Protein AF-A0A556C499-F1 (afdb_monomer)

Secondary structure (DSSP, 8-state):
-HHHHHHHHS-TTSS-BPPTTSSSEEEE--STT-EE-SSEEEETTTEEEE-SSPPPSSS-EEEEEEEE-SS-EEEEEEE--PPP-----------

Solvent-accessible surface area (backbone atoms only — not comparable to full-atom values): 6058 Å² total; per-residue (Å²): 106,68,67,55,8,39,70,76,61,72,38,45,84,78,49,59,58,52,57,90,86,44,91,63,36,35,38,70,50,59,47,91,64,47,45,60,50,86,42,28,36,36,37,77,64,63,43,80,41,79,43,96,62,74,64,78,65,93,51,70,57,36,78,43,43,38,41,36,83,87,86,54,80,46,77,48,65,41,69,82,73,86,79,76,88,74,82,83,69,95,66,88,77,85,132

Structure (mmCIF, N/CA/C/O backbone):
data_AF-A0A556C499-F1
#
_entry.id   AF-A0A556C499-F1
#
loop_
_atom_site.group_PDB
_atom_site.id
_atom_site.type_symbol
_atom_site.label_atom_id
_atom_site.label_alt_id
_atom_site.label_comp_id
_atom_site.label_asym_id
_atom_sit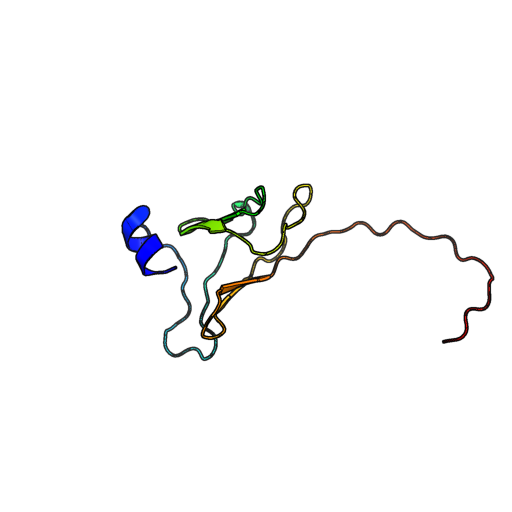e.label_entity_id
_atom_site.label_seq_id
_atom_site.pdbx_PDB_ins_code
_atom_site.Cartn_x
_atom_site.Cartn_y
_atom_site.Cartn_z
_atom_site.occupancy
_atom_site.B_iso_or_equiv
_atom_site.auth_seq_id
_atom_site.auth_comp_id
_atom_site.auth_asym_id
_atom_site.auth_atom_id
_atom_site.pdbx_PDB_model_num
ATOM 1 N N . ALA A 1 1 ? 6.094 2.594 -11.006 1.00 58.28 1 ALA A N 1
ATOM 2 C CA . ALA A 1 1 ? 6.611 1.744 -9.910 1.00 58.28 1 ALA A CA 1
ATOM 3 C C . ALA A 1 1 ? 8.042 1.268 -10.173 1.00 58.28 1 ALA A C 1
ATOM 5 O O . ALA A 1 1 ? 8.940 1.771 -9.515 1.00 58.28 1 ALA A O 1
ATOM 6 N N . ARG A 1 2 ? 8.282 0.393 -11.166 1.00 63.84 2 ARG A N 1
ATOM 7 C CA . ARG A 1 2 ? 9.613 -0.198 -11.427 1.00 63.84 2 ARG A CA 1
ATOM 8 C C . ARG A 1 2 ? 10.718 0.832 -11.692 1.00 63.84 2 ARG A C 1
ATOM 10 O O . ARG A 1 2 ? 11.704 0.829 -10.973 1.00 63.84 2 ARG A O 1
ATOM 17 N N . LYS A 1 3 ? 10.525 1.764 -12.636 1.00 66.12 3 LYS A N 1
ATOM 18 C CA . LYS A 1 3 ? 11.503 2.841 -12.911 1.00 66.12 3 LYS A CA 1
ATOM 19 C C . LYS A 1 3 ? 11.827 3.679 -11.663 1.00 66.12 3 LYS A C 1
ATOM 21 O O . LYS A 1 3 ? 12.987 3.780 -11.303 1.00 66.12 3 LYS A O 1
ATOM 26 N N . ASN A 1 4 ? 10.802 4.140 -10.936 1.00 63.91 4 ASN A N 1
ATOM 27 C CA . ASN A 1 4 ? 10.982 4.884 -9.679 1.00 63.91 4 ASN A CA 1
ATOM 28 C C . ASN A 1 4 ? 11.784 4.115 -8.617 1.00 63.91 4 ASN A C 1
ATOM 30 O O . ASN A 1 4 ? 12.610 4.720 -7.944 1.00 63.91 4 ASN A O 1
ATOM 34 N N . SER A 1 5 ? 11.544 2.809 -8.448 1.00 60.50 5 SER A N 1
ATOM 35 C CA . SER A 1 5 ? 12.306 1.988 -7.496 1.00 60.50 5 SER A CA 1
ATOM 36 C C . SER A 1 5 ? 13.786 1.901 -7.889 1.00 60.50 5 SER A C 1
ATOM 38 O O . SER A 1 5 ? 14.668 2.100 -7.053 1.00 60.50 5 SER A O 1
ATOM 40 N N . PHE A 1 6 ? 14.062 1.690 -9.181 1.00 64.81 6 PHE A N 1
ATOM 41 C CA . PHE A 1 6 ? 15.425 1.676 -9.713 1.00 64.81 6 PHE A CA 1
ATOM 42 C C . PHE A 1 6 ? 16.130 3.032 -9.571 1.00 64.81 6 PHE A C 1
ATOM 44 O O . PHE A 1 6 ? 17.271 3.070 -9.121 1.00 64.81 6 PHE A O 1
ATOM 51 N N . GLU A 1 7 ? 15.459 4.132 -9.908 1.00 68.50 7 GLU A N 1
ATOM 52 C CA . GLU A 1 7 ? 16.055 5.473 -9.921 1.00 68.50 7 GLU A CA 1
ATOM 53 C C . GLU A 1 7 ? 16.261 6.050 -8.516 1.00 68.50 7 GLU A C 1
ATOM 55 O O . GLU A 1 7 ? 17.346 6.54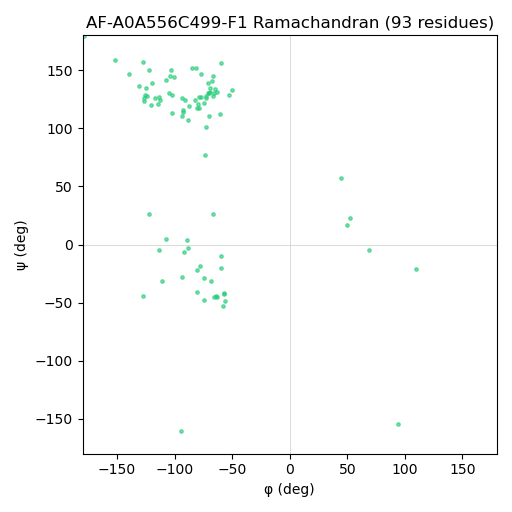0 -8.210 1.00 68.50 7 GLU A O 1
ATOM 60 N N . LYS A 1 8 ? 15.247 5.988 -7.642 1.00 66.44 8 LYS A N 1
ATOM 61 C CA . LYS A 1 8 ? 15.312 6.646 -6.325 1.00 66.44 8 LYS A CA 1
ATOM 62 C C . LYS A 1 8 ? 16.083 5.854 -5.284 1.00 66.44 8 LYS A C 1
ATOM 64 O O . LYS A 1 8 ? 16.799 6.436 -4.479 1.00 66.44 8 LYS A O 1
ATOM 69 N N . TYR A 1 9 ? 15.895 4.542 -5.263 1.00 66.56 9 TYR A N 1
ATOM 70 C CA . TYR A 1 9 ? 16.354 3.719 -4.149 1.00 66.56 9 TYR A CA 1
ATOM 71 C C . TYR A 1 9 ? 17.471 2.750 -4.549 1.00 66.56 9 TYR A C 1
ATOM 73 O O . TYR A 1 9 ? 17.997 2.054 -3.682 1.00 66.56 9 TYR A O 1
ATOM 81 N N . LYS A 1 10 ? 17.835 2.689 -5.845 1.00 62.81 10 LYS A N 1
ATOM 82 C CA . LYS A 1 10 ? 18.853 1.782 -6.422 1.00 62.81 10 LYS A CA 1
ATOM 83 C C . LYS A 1 10 ? 18.672 0.306 -6.027 1.00 62.81 10 LYS A C 1
ATOM 85 O O . LYS A 1 10 ? 19.574 -0.507 -6.187 1.00 62.81 10 LYS A O 1
ATOM 90 N N . ASN A 1 11 ? 17.489 -0.053 -5.536 1.00 61.66 11 ASN A N 1
ATOM 91 C CA . ASN A 1 11 ? 17.150 -1.354 -4.968 1.00 61.66 11 ASN A CA 1
ATOM 92 C C . ASN A 1 11 ? 15.978 -1.998 -5.725 1.00 61.66 11 ASN A C 1
ATOM 94 O O . ASN A 1 11 ? 15.278 -2.850 -5.183 1.00 61.66 11 ASN A O 1
ATOM 98 N N . GLY A 1 12 ? 15.801 -1.638 -7.001 1.00 53.94 12 GLY A N 1
ATOM 99 C CA . GLY A 1 12 ? 14.799 -2.223 -7.897 1.00 53.94 12 GLY A CA 1
ATOM 100 C C . GLY A 1 12 ? 14.937 -3.738 -8.117 1.00 53.94 12 GLY A C 1
ATOM 101 O O . GLY A 1 12 ? 14.030 -4.348 -8.675 1.00 53.94 12 GLY A O 1
ATOM 102 N N . SER A 1 13 ? 16.035 -4.353 -7.662 1.00 57.25 13 SER A N 1
ATOM 103 C CA . SER A 1 13 ? 16.223 -5.809 -7.564 1.00 57.25 13 SER A CA 1
ATOM 104 C C . SER A 1 13 ? 15.567 -6.446 -6.331 1.00 57.25 13 SER A C 1
ATOM 106 O O . SER A 1 13 ? 15.295 -7.640 -6.345 1.00 57.25 13 SER A O 1
ATOM 108 N N . HIS A 1 14 ? 15.298 -5.672 -5.275 1.00 63.88 14 HIS A N 1
ATOM 109 C CA . HIS A 1 14 ? 14.735 -6.159 -4.009 1.00 63.88 14 HIS A CA 1
ATOM 110 C C . HIS A 1 14 ? 13.202 -6.104 -3.969 1.00 63.88 14 HIS A C 1
ATOM 112 O O . HIS A 1 14 ? 12.587 -6.581 -3.018 1.00 63.88 14 HIS A O 1
ATOM 118 N N . THR A 1 15 ? 12.567 -5.513 -4.984 1.00 69.62 15 THR A N 1
ATOM 119 C CA . THR A 1 15 ? 11.112 -5.549 -5.156 1.00 69.62 15 THR A CA 1
ATOM 120 C C . THR A 1 15 ? 10.732 -6.725 -6.036 1.00 69.62 15 THR A C 1
ATOM 122 O O . THR A 1 15 ? 11.062 -6.767 -7.221 1.00 69.62 15 THR A O 1
ATOM 125 N N . SER A 1 16 ? 10.001 -7.680 -5.463 1.00 73.12 16 SER A N 1
ATOM 126 C CA . SER A 1 16 ? 9.503 -8.853 -6.184 1.00 73.12 16 SER A CA 1
ATOM 127 C C . SER A 1 16 ? 8.353 -8.462 -7.112 1.00 73.12 16 SER A C 1
ATOM 129 O O . SER A 1 16 ? 7.177 -8.652 -6.789 1.00 73.12 16 SER A O 1
ATOM 131 N N . TYR A 1 17 ? 8.694 -7.859 -8.253 1.00 79.12 17 TYR A N 1
ATOM 132 C CA . TYR A 1 17 ? 7.765 -7.613 -9.351 1.00 79.12 17 TYR A CA 1
ATOM 133 C C . TYR A 1 17 ? 7.337 -8.933 -9.986 1.00 79.12 17 TYR A C 1
ATOM 135 O O . TYR A 1 17 ? 8.151 -9.833 -10.193 1.00 79.12 17 TYR A O 1
ATOM 143 N N . LYS A 1 18 ? 6.055 -9.016 -10.339 1.00 81.88 18 LYS A N 1
ATOM 144 C CA . LYS A 1 18 ? 5.519 -10.092 -11.170 1.00 81.88 18 LYS A CA 1
ATOM 145 C C . LYS A 1 18 ? 6.207 -10.126 -12.537 1.00 81.88 18 LYS A C 1
ATOM 147 O O . LYS A 1 18 ? 6.792 -9.135 -12.994 1.00 81.88 18 LYS A O 1
ATOM 152 N N . SER A 1 19 ? 6.174 -11.295 -13.170 1.00 82.00 19 SER A N 1
ATOM 1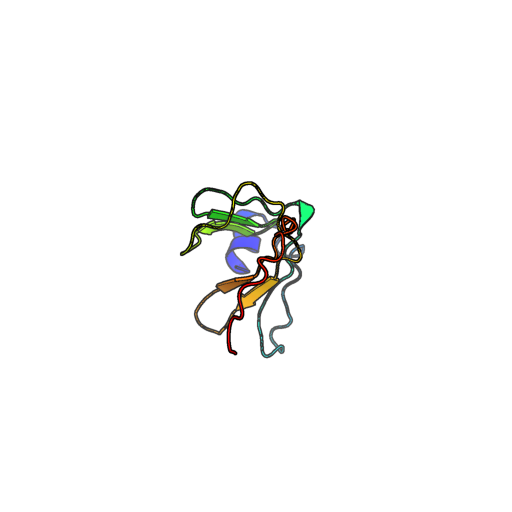53 C CA . SER A 1 19 ? 6.756 -11.476 -14.496 1.00 82.00 19 SER A CA 1
ATOM 154 C C . SER A 1 19 ? 5.966 -10.654 -15.498 1.00 82.00 19 SER A C 1
ATOM 156 O O . SER A 1 19 ? 4.747 -10.596 -15.413 1.00 82.00 19 SER A O 1
ATOM 158 N N . LYS A 1 20 ? 6.622 -10.090 -16.517 1.00 81.50 20 LYS A N 1
ATOM 159 C CA . LYS A 1 20 ? 5.919 -9.384 -17.605 1.00 81.50 20 LYS A CA 1
ATOM 160 C C . LYS A 1 20 ? 4.923 -10.276 -18.361 1.00 81.50 20 LYS A C 1
ATOM 162 O O . LYS A 1 20 ? 4.060 -9.751 -19.048 1.00 81.50 20 LYS A O 1
ATOM 167 N N . LYS A 1 21 ? 5.083 -11.602 -18.269 1.00 86.12 21 LYS A N 1
ATOM 168 C CA . LYS A 1 21 ? 4.190 -12.596 -18.881 1.00 86.12 21 LYS A CA 1
ATOM 169 C C . LYS A 1 21 ? 2.889 -12.789 -18.093 1.00 86.12 21 LYS A C 1
ATOM 171 O O . LYS A 1 21 ? 1.938 -13.328 -18.644 1.00 86.12 21 LYS A O 1
ATOM 176 N N . ASP A 1 22 ? 2.859 -12.385 -16.822 1.00 84.12 22 ASP A N 1
ATOM 177 C CA . ASP A 1 22 ? 1.675 -12.531 -15.981 1.00 84.12 22 ASP A CA 1
ATOM 178 C C . ASP A 1 22 ? 0.577 -11.576 -16.462 1.00 84.12 22 ASP A C 1
ATOM 180 O O . ASP A 1 22 ? 0.832 -10.394 -16.704 1.00 84.12 22 ASP A O 1
ATOM 184 N N . VAL A 1 23 ? -0.654 -12.085 -16.554 1.00 84.94 23 VAL A N 1
ATOM 185 C CA . VAL A 1 23 ? -1.830 -11.298 -16.966 1.00 84.94 23 VAL A CA 1
ATOM 186 C C . VAL A 1 23 ? -2.024 -10.092 -16.046 1.00 84.94 23 VAL A C 1
ATOM 188 O O . VAL A 1 23 ? -2.264 -8.981 -16.509 1.00 84.94 23 VAL A O 1
ATOM 191 N N . ILE A 1 24 ? -1.863 -10.301 -14.736 1.00 84.81 24 ILE A N 1
ATOM 192 C CA . ILE A 1 24 ? -1.960 -9.249 -13.726 1.00 84.81 24 ILE A CA 1
ATOM 193 C C . ILE A 1 24 ? -0.551 -8.866 -13.297 1.00 84.81 24 ILE A C 1
ATOM 195 O O . ILE A 1 24 ? 0.162 -9.637 -12.647 1.00 84.81 24 ILE A O 1
ATOM 199 N N . GLN A 1 25 ? -0.162 -7.642 -13.634 1.00 89.19 25 GLN A N 1
ATOM 200 C CA . GLN A 1 25 ? 1.083 -7.068 -13.148 1.00 89.19 25 GLN A CA 1
ATOM 201 C C . GLN A 1 25 ? 0.917 -6.619 -11.696 1.00 89.19 25 GLN A C 1
ATOM 203 O O . GLN A 1 25 ? -0.148 -6.189 -11.263 1.00 89.19 25 GLN A O 1
ATOM 208 N N . GLY A 1 26 ? 1.982 -6.717 -10.915 1.00 86.69 26 GLY A N 1
ATOM 209 C CA . GLY A 1 26 ? 1.944 -6.403 -9.495 1.00 86.69 26 GLY A CA 1
ATOM 210 C C . GLY A 1 26 ? 3.308 -6.576 -8.859 1.00 86.69 26 GLY A C 1
ATOM 211 O O . GLY A 1 26 ? 4.278 -6.944 -9.527 1.00 86.69 26 GLY A O 1
ATOM 212 N N . PHE A 1 27 ? 3.395 -6.310 -7.565 1.00 85.12 27 PHE A N 1
ATOM 213 C CA . PHE A 1 27 ? 4.589 -6.627 -6.791 1.00 85.12 27 PHE A CA 1
ATOM 214 C C . PHE A 1 27 ? 4.231 -6.891 -5.334 1.00 85.12 27 PHE A C 1
ATOM 216 O O . PHE A 1 27 ? 3.182 -6.475 -4.838 1.00 85.12 27 PHE A O 1
ATOM 223 N N . TYR A 1 28 ? 5.120 -7.604 -4.653 1.00 83.12 28 TYR A N 1
ATOM 224 C CA . TYR A 1 28 ? 4.976 -7.862 -3.228 1.00 83.12 28 TYR A CA 1
ATOM 225 C C . TYR A 1 28 ? 5.261 -6.602 -2.403 1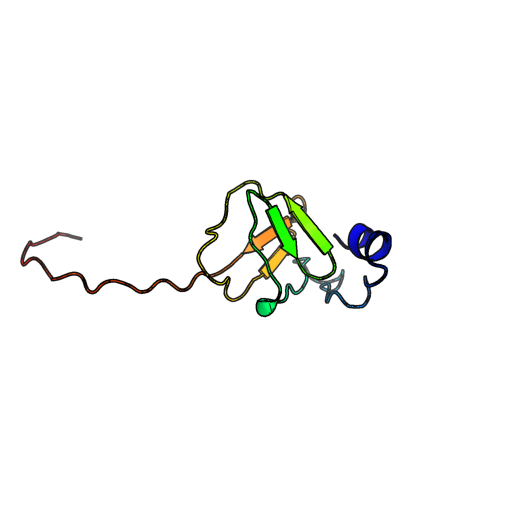.00 83.12 28 TYR A C 1
ATOM 227 O O . TYR A 1 28 ? 6.324 -5.995 -2.538 1.00 83.12 28 TYR A O 1
ATOM 235 N N . ALA A 1 29 ? 4.331 -6.242 -1.520 1.00 83.88 29 ALA A N 1
ATOM 236 C CA . ALA A 1 29 ? 4.539 -5.236 -0.488 1.00 83.88 29 ALA A CA 1
ATOM 237 C C . ALA A 1 29 ? 4.721 -5.943 0.861 1.00 83.88 29 ALA A C 1
ATOM 239 O O . ALA A 1 29 ? 3.928 -6.809 1.221 1.00 83.88 29 ALA A O 1
ATOM 240 N N . ASN A 1 30 ? 5.763 -5.581 1.608 1.00 83.94 30 ASN A N 1
ATOM 241 C CA . ASN A 1 30 ? 5.991 -6.144 2.935 1.00 83.94 30 ASN A CA 1
ATOM 242 C C . ASN A 1 30 ? 4.975 -5.568 3.937 1.00 83.94 30 ASN A C 1
ATOM 244 O O . ASN A 1 30 ? 4.889 -4.349 4.074 1.00 83.94 30 ASN A O 1
ATOM 248 N N . TYR A 1 31 ? 4.243 -6.434 4.642 1.00 82.25 31 TYR A N 1
ATOM 249 C CA . TYR A 1 31 ? 3.229 -6.038 5.624 1.00 82.25 31 TYR A CA 1
ATOM 250 C C . TYR A 1 31 ? 3.811 -5.377 6.879 1.00 82.25 31 TYR A C 1
ATOM 252 O O . TYR A 1 31 ? 3.184 -4.476 7.423 1.00 82.25 31 TYR A O 1
ATOM 260 N N . GLU A 1 32 ? 5.019 -5.748 7.309 1.00 82.00 32 GLU A N 1
ATOM 261 C CA . GLU A 1 32 ? 5.626 -5.226 8.547 1.00 82.00 32 GLU A CA 1
ATOM 262 C C . GLU A 1 32 ? 6.129 -3.790 8.404 1.00 82.00 32 GLU A C 1
ATOM 264 O O . GLU A 1 32 ? 6.188 -3.033 9.368 1.00 82.00 32 GLU A O 1
ATOM 269 N N . ARG A 1 33 ? 6.518 -3.420 7.182 1.00 83.38 33 ARG A N 1
ATOM 270 C CA . ARG A 1 33 ? 7.154 -2.134 6.866 1.00 83.38 33 ARG A CA 1
ATOM 271 C C . ARG A 1 33 ? 6.231 -1.183 6.111 1.00 83.38 33 ARG A C 1
ATOM 273 O O . ARG A 1 33 ? 6.674 -0.119 5.682 1.00 83.38 33 ARG A O 1
ATOM 280 N N . LEU A 1 34 ? 4.971 -1.566 5.913 1.00 87.00 34 LEU A N 1
ATOM 281 C CA . LEU A 1 34 ? 3.982 -0.718 5.265 1.00 87.00 34 LEU A CA 1
ATOM 282 C C . LEU A 1 34 ? 3.431 0.292 6.271 1.00 87.00 34 LEU A C 1
ATOM 284 O O . LEU A 1 34 ? 2.808 -0.084 7.261 1.00 87.00 34 LEU A O 1
ATOM 288 N N . ILE A 1 35 ? 3.646 1.579 6.002 1.00 86.50 35 ILE A N 1
ATOM 289 C CA . ILE A 1 35 ? 3.205 2.664 6.888 1.00 86.50 35 ILE A CA 1
ATOM 290 C C . ILE A 1 35 ? 2.112 3.460 6.182 1.00 86.50 35 ILE A C 1
ATOM 292 O O . ILE A 1 35 ? 2.305 3.963 5.073 1.00 86.50 35 ILE A O 1
ATOM 296 N N . ILE A 1 36 ? 0.955 3.591 6.830 1.00 87.75 36 ILE A N 1
ATOM 297 C CA . ILE A 1 36 ? -0.184 4.352 6.311 1.00 87.75 36 ILE A CA 1
ATOM 298 C C . ILE A 1 36 ? -0.123 5.785 6.854 1.00 87.75 36 ILE A C 1
ATOM 300 O O . ILE A 1 36 ? -0.3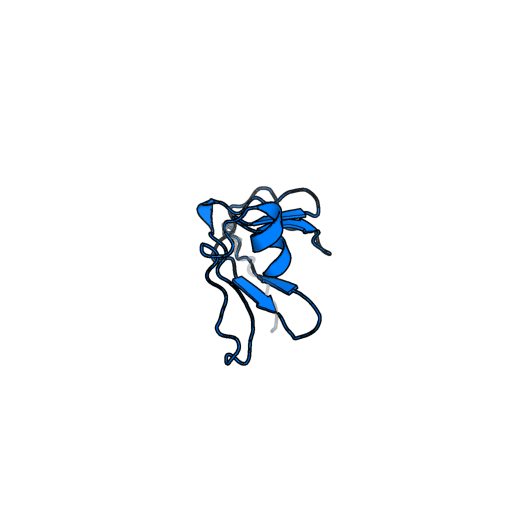28 6.047 8.038 1.00 87.75 36 ILE A O 1
ATOM 304 N N . GLY A 1 37 ? 0.153 6.738 5.967 1.00 85.69 37 GLY A N 1
ATOM 305 C CA . GLY A 1 37 ? 0.172 8.171 6.249 1.00 85.69 37 GLY A CA 1
A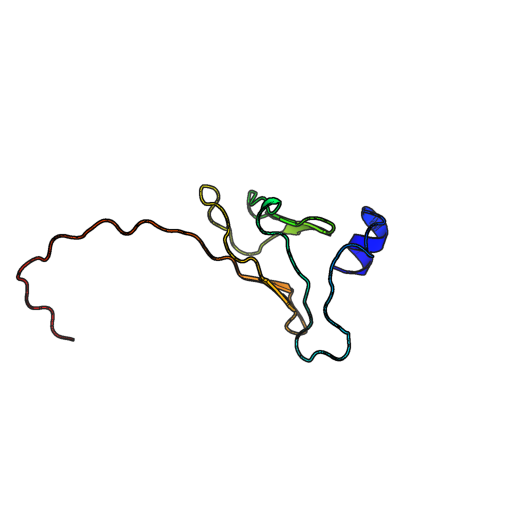TOM 306 C C . GLY A 1 37 ? -1.156 8.873 5.932 1.00 85.69 37 GLY A C 1
ATOM 307 O O . GLY A 1 37 ? -2.224 8.263 5.870 1.00 85.69 37 GLY A O 1
ATOM 308 N N . LYS A 1 38 ? -1.114 10.203 5.779 1.00 86.69 38 LYS A N 1
ATOM 309 C CA . LYS A 1 38 ? -2.288 11.020 5.418 1.00 86.69 38 LYS A CA 1
ATOM 310 C C . LYS A 1 38 ? -2.394 11.084 3.896 1.00 86.69 38 LYS A C 1
ATOM 312 O O . LYS A 1 38 ? -1.582 11.752 3.268 1.00 86.69 38 LYS A O 1
ATOM 317 N N . LYS A 1 39 ? -3.369 10.384 3.311 1.00 86.31 39 LYS A N 1
ATOM 318 C CA . LYS A 1 39 ? -3.547 10.195 1.856 1.00 86.31 39 LYS A CA 1
ATOM 319 C C . LYS A 1 39 ? -2.287 9.684 1.144 1.00 86.31 39 LYS A C 1
ATOM 321 O O . LYS A 1 39 ? -2.104 9.896 -0.054 1.00 86.31 39 LYS A O 1
ATOM 326 N N . VAL A 1 40 ? -1.394 9.046 1.894 1.00 88.88 40 VAL A N 1
ATOM 327 C CA . VAL A 1 40 ? -0.147 8.481 1.392 1.00 88.88 40 VAL A CA 1
ATOM 328 C C . VAL A 1 40 ? 0.100 7.143 2.063 1.00 88.88 40 VAL A C 1
ATOM 330 O O . VAL A 1 40 ? -0.244 6.956 3.229 1.00 88.88 40 VAL A O 1
ATOM 333 N N . VAL A 1 41 ? 0.711 6.225 1.332 1.00 88.50 41 VAL A N 1
ATOM 334 C CA . VAL A 1 41 ? 1.185 4.942 1.843 1.00 88.50 41 VAL A CA 1
ATOM 335 C C . VAL A 1 41 ? 2.663 4.841 1.532 1.00 88.50 41 VAL A C 1
ATOM 337 O O . VAL A 1 41 ? 3.078 5.027 0.389 1.00 88.50 41 VAL A O 1
ATOM 340 N N . HIS A 1 42 ? 3.457 4.550 2.551 1.00 87.88 42 HIS A N 1
ATOM 341 C CA . HIS A 1 42 ? 4.862 4.245 2.383 1.00 87.88 42 HIS A CA 1
ATOM 342 C C . HIS A 1 42 ? 5.022 2.750 2.120 1.00 87.88 42 HIS A C 1
ATOM 344 O O . HIS A 1 42 ? 4.659 1.917 2.954 1.00 87.88 42 HIS A O 1
ATOM 350 N N . ILE A 1 43 ? 5.572 2.417 0.955 1.00 87.19 43 ILE A N 1
ATOM 351 C CA . ILE A 1 43 ? 5.848 1.044 0.544 1.00 87.19 43 ILE A CA 1
ATOM 352 C C . ILE A 1 43 ? 7.359 0.871 0.460 1.00 87.19 43 ILE A C 1
ATOM 354 O O . ILE A 1 43 ? 8.044 1.618 -0.246 1.00 87.19 43 ILE A O 1
ATOM 358 N N . GLN A 1 44 ? 7.874 -0.152 1.143 1.00 79.62 44 GLN A N 1
ATOM 359 C CA . GLN A 1 44 ? 9.292 -0.492 1.099 1.00 79.62 44 GLN A CA 1
ATOM 360 C C . GLN A 1 44 ? 9.777 -0.591 -0.361 1.00 79.62 44 GLN A C 1
ATOM 362 O O . GLN A 1 44 ? 9.121 -1.206 -1.201 1.00 79.62 44 GLN A O 1
ATOM 367 N N . SER A 1 45 ? 10.920 0.041 -0.651 1.00 74.25 45 SER A N 1
ATOM 368 C CA . SER A 1 45 ? 11.603 0.049 -1.959 1.00 74.25 45 SER A CA 1
ATOM 369 C C . SER A 1 45 ? 10.913 0.811 -3.104 1.00 74.25 45 SER A C 1
ATOM 371 O O . SER A 1 45 ? 11.507 0.957 -4.173 1.00 74.25 45 SER A O 1
ATOM 373 N N . ILE A 1 46 ? 9.704 1.344 -2.904 1.00 80.12 46 ILE A N 1
ATOM 374 C CA . ILE A 1 46 ? 9.033 2.261 -3.851 1.00 80.12 46 ILE A CA 1
ATOM 375 C C . ILE A 1 46 ? 8.934 3.676 -3.293 1.00 80.12 46 ILE A C 1
ATOM 377 O O . ILE A 1 46 ? 8.975 4.633 -4.069 1.00 80.12 46 ILE A O 1
ATOM 381 N N . GLY A 1 47 ? 8.820 3.801 -1.971 1.00 81.50 47 GLY A N 1
ATOM 382 C CA . GLY A 1 47 ? 8.663 5.068 -1.277 1.00 81.50 47 GLY A CA 1
ATOM 383 C C . GLY A 1 47 ? 7.209 5.429 -1.011 1.00 81.50 47 GLY A C 1
ATOM 384 O O . GLY A 1 47 ? 6.338 4.566 -0.899 1.00 81.50 47 GLY A O 1
ATOM 385 N N . GLU A 1 48 ? 6.959 6.728 -0.892 1.00 86.06 48 GLU A N 1
ATOM 386 C CA . GLU A 1 48 ? 5.628 7.271 -0.640 1.00 86.06 48 GLU A CA 1
ATOM 387 C C . GLU A 1 48 ? 4.778 7.299 -1.912 1.00 86.06 48 GLU A C 1
ATOM 389 O O . GLU A 1 48 ? 5.162 7.859 -2.943 1.00 86.06 48 GLU A O 1
ATOM 394 N N . VAL A 1 49 ? 3.589 6.713 -1.818 1.00 85.81 49 VAL A N 1
ATOM 395 C CA . VAL A 1 49 ? 2.591 6.659 -2.883 1.00 85.81 49 VAL A CA 1
ATOM 396 C C . VAL A 1 49 ? 1.351 7.403 -2.416 1.00 85.81 49 VAL A C 1
ATOM 398 O O . VAL A 1 49 ? 0.804 7.095 -1.361 1.00 85.81 49 VAL A O 1
ATOM 401 N N . LYS A 1 50 ? 0.889 8.378 -3.202 1.00 86.75 50 LYS A N 1
ATOM 402 C CA . LYS A 1 50 ? -0.369 9.081 -2.931 1.00 86.75 50 LYS A CA 1
ATOM 403 C C . LYS A 1 50 ? -1.543 8.145 -3.196 1.00 86.75 50 LYS A C 1
ATOM 405 O O . LYS A 1 50 ? -1.616 7.538 -4.263 1.00 86.75 50 LYS A O 1
ATOM 410 N N . THR A 1 51 ? -2.461 8.056 -2.247 1.00 86.56 51 THR A N 1
ATOM 411 C CA . THR A 1 51 ? -3.702 7.296 -2.395 1.00 86.56 51 THR A CA 1
ATOM 412 C C . THR A 1 51 ? -4.857 8.236 -2.709 1.00 86.56 51 THR A C 1
ATOM 414 O O . THR A 1 51 ? -4.917 9.363 -2.218 1.00 86.56 51 THR A O 1
ATOM 417 N N . SER A 1 52 ? -5.790 7.768 -3.541 1.00 84.62 52 SER A N 1
ATOM 418 C CA . SER A 1 52 ? -7.033 8.498 -3.814 1.00 84.62 52 SER A CA 1
ATOM 419 C C . SER A 1 52 ? -7.906 8.575 -2.554 1.00 84.62 52 SER A C 1
ATOM 421 O O . SER A 1 52 ? -8.380 9.649 -2.185 1.00 84.62 52 SER A O 1
ATOM 423 N N . GLN A 1 53 ? -8.039 7.449 -1.846 1.00 84.88 53 GLN A N 1
ATOM 424 C CA . GLN A 1 53 ? -8.781 7.341 -0.591 1.00 84.88 53 GLN A CA 1
ATOM 425 C C . GLN A 1 53 ? -7.849 7.282 0.625 1.00 84.88 53 GLN A C 1
ATOM 427 O O . GLN A 1 53 ? -6.714 6.802 0.552 1.00 84.88 53 GLN A O 1
ATOM 432 N N . GLN A 1 54 ? -8.336 7.786 1.761 1.00 83.69 54 GLN A N 1
ATOM 433 C CA . GLN A 1 54 ? -7.636 7.693 3.039 1.00 83.69 54 GLN A CA 1
ATOM 434 C C . GLN A 1 54 ? -7.855 6.303 3.638 1.00 83.69 54 GLN A C 1
ATOM 436 O O . GLN A 1 54 ? -8.985 5.925 3.923 1.00 83.69 54 GLN A O 1
ATOM 441 N N . LEU A 1 55 ? -6.765 5.575 3.877 1.00 84.38 55 LEU A N 1
ATOM 442 C CA . LEU A 1 55 ? -6.807 4.307 4.602 1.00 84.38 55 LEU A CA 1
ATOM 443 C C . LEU A 1 55 ? -6.840 4.538 6.130 1.00 84.38 55 LEU A C 1
ATOM 445 O O . LEU A 1 55 ? -6.288 5.545 6.600 1.00 84.38 55 LEU A O 1
ATOM 449 N N . PRO A 1 56 ? -7.440 3.616 6.908 1.00 83.25 56 PRO A N 1
ATOM 450 C CA . PRO A 1 56 ? -7.374 3.608 8.369 1.00 83.25 56 PRO A CA 1
ATOM 451 C C . PRO A 1 56 ? -5.930 3.676 8.886 1.00 83.25 56 PRO A C 1
ATOM 453 O O . PRO A 1 56 ? -5.079 2.897 8.467 1.00 83.25 56 PRO A O 1
ATOM 456 N N . ARG A 1 57 ? -5.647 4.611 9.804 1.00 79.44 57 ARG A N 1
ATOM 457 C CA . ARG A 1 57 ? -4.285 4.869 10.324 1.00 79.44 57 ARG A CA 1
ATOM 458 C C . ARG A 1 57 ? -3.951 4.112 11.609 1.00 79.44 57 ARG A C 1
ATOM 460 O O . ARG A 1 57 ? -2.791 3.809 11.843 1.00 79.44 57 ARG A O 1
ATOM 467 N N . ASN A 1 58 ? -4.957 3.800 12.424 1.00 78.25 58 ASN A N 1
ATOM 468 C CA . ASN A 1 58 ? -4.760 3.209 13.754 1.00 78.25 58 ASN A CA 1
ATOM 469 C C . ASN A 1 58 ? -4.707 1.677 13.751 1.00 78.25 58 ASN A C 1
ATOM 471 O O . ASN A 1 58 ? -4.635 1.068 14.813 1.00 78.25 58 ASN A O 1
ATOM 475 N N . LYS A 1 59 ? -4.764 1.044 12.577 1.00 77.56 59 LYS A N 1
ATOM 476 C CA . LYS A 1 59 ? -4.799 -0.412 12.454 1.00 77.56 59 LYS A CA 1
ATOM 477 C C . LYS A 1 59 ? -3.595 -0.892 11.660 1.00 77.56 59 LYS A C 1
ATOM 479 O O . LYS A 1 59 ? -3.224 -0.285 10.654 1.00 77.56 59 LYS A O 1
ATOM 484 N N . LYS A 1 60 ? -2.997 -1.996 12.110 1.00 81.81 60 LYS A N 1
ATOM 485 C CA . LYS A 1 60 ? -1.932 -2.656 11.356 1.00 81.81 60 LYS A CA 1
ATOM 486 C C . LYS A 1 60 ? -2.525 -3.224 10.060 1.00 81.81 60 LYS A C 1
ATOM 488 O O . LYS A 1 60 ? -3.524 -3.941 10.132 1.00 81.81 60 LYS A O 1
ATOM 493 N N . PRO A 1 61 ? -1.939 -2.915 8.894 1.00 84.94 61 PRO A N 1
ATOM 494 C CA . PRO A 1 61 ? -2.367 -3.514 7.643 1.00 84.94 61 PRO A CA 1
ATOM 495 C C . PRO A 1 61 ? -1.996 -4.999 7.636 1.00 84.94 61 PRO A C 1
ATOM 497 O O . PRO A 1 61 ? -0.855 -5.370 7.909 1.00 84.94 61 PRO A O 1
ATOM 500 N N . SER A 1 62 ? -2.955 -5.849 7.293 1.00 85.38 62 SER A N 1
ATOM 501 C CA . SER A 1 62 ? -2.743 -7.269 7.041 1.00 85.38 62 SER A CA 1
ATOM 502 C C . SER A 1 62 ? -2.774 -7.541 5.537 1.00 85.38 62 SER A C 1
ATOM 504 O O . SER A 1 62 ? -3.495 -6.894 4.780 1.00 85.38 62 SER A O 1
ATOM 506 N N . ASN A 1 63 ? -1.947 -8.487 5.085 1.00 85.62 63 ASN A N 1
ATOM 507 C CA . ASN A 1 63 ? -1.920 -8.984 3.705 1.00 85.62 63 ASN A CA 1
ATOM 508 C C . ASN A 1 63 ? -1.995 -7.894 2.599 1.00 85.62 63 ASN A C 1
ATOM 510 O O . ASN A 1 63 ? -2.888 -7.943 1.749 1.00 85.62 63 ASN A O 1
ATOM 514 N N . PRO A 1 64 ? -1.077 -6.909 2.572 1.00 88.44 64 PRO A N 1
ATOM 515 C CA . PRO A 1 64 ? -1.050 -5.918 1.511 1.00 88.44 64 PRO A CA 1
ATOM 516 C C . PRO A 1 64 ? -0.768 -6.580 0.155 1.00 88.44 64 PRO A C 1
ATOM 518 O O . PRO A 1 64 ? 0.177 -7.357 -0.016 1.00 88.44 64 PRO A O 1
ATOM 521 N N . ARG A 1 65 ? -1.584 -6.246 -0.840 1.00 87.94 65 ARG A N 1
ATOM 522 C CA . ARG A 1 65 ? -1.457 -6.702 -2.226 1.00 87.94 65 ARG A CA 1
ATOM 523 C C . ARG A 1 65 ? -1.416 -5.490 -3.132 1.00 87.94 65 ARG A C 1
ATOM 525 O O . ARG A 1 65 ? -2.293 -4.640 -3.039 1.00 87.94 65 ARG A O 1
ATOM 532 N N . VAL A 1 66 ? -0.420 -5.420 -4.011 1.00 89.38 66 VAL A N 1
ATOM 533 C CA . VAL A 1 66 ? -0.338 -4.359 -5.015 1.00 89.38 66 VAL A CA 1
ATOM 534 C C . VAL A 1 66 ? -0.486 -4.948 -6.408 1.00 89.38 66 VAL A C 1
ATOM 536 O O . VAL A 1 66 ? 0.311 -5.797 -6.818 1.00 89.38 66 VAL A O 1
ATOM 539 N N . THR A 1 67 ? -1.497 -4.480 -7.133 1.00 90.12 67 THR A N 1
ATOM 540 C CA . THR A 1 67 ? -1.853 -4.945 -8.476 1.00 90.12 67 THR A CA 1
ATOM 541 C C . THR A 1 67 ? -1.964 -3.773 -9.443 1.00 90.12 67 THR A C 1
ATOM 543 O O . THR A 1 67 ? -2.139 -2.620 -9.051 1.00 90.12 67 THR A O 1
ATOM 546 N N . PHE A 1 68 ? -1.815 -4.064 -10.726 1.00 88.00 68 PHE A N 1
ATOM 547 C CA . PHE A 1 68 ? -1.940 -3.114 -11.817 1.00 88.00 68 PHE A CA 1
ATOM 548 C C . PHE A 1 68 ? -2.951 -3.662 -12.816 1.00 88.00 68 PHE A C 1
ATOM 550 O O . PHE A 1 68 ? -2.786 -4.773 -13.319 1.00 88.00 68 PHE A O 1
ATOM 557 N N . ASP A 1 69 ? -3.989 -2.877 -13.083 1.00 85.50 69 ASP A N 1
ATOM 558 C CA . ASP A 1 69 ? -5.094 -3.238 -13.981 1.00 85.50 69 ASP A CA 1
ATOM 559 C C . ASP A 1 69 ? -4.829 -2.855 -15.453 1.00 85.50 69 ASP A C 1
ATOM 561 O O . ASP A 1 69 ? -5.648 -3.133 -16.321 1.00 85.50 69 ASP A O 1
ATOM 565 N N . GLY A 1 70 ? -3.693 -2.207 -15.743 1.00 83.38 70 GLY A N 1
ATOM 566 C CA . GLY A 1 70 ? -3.361 -1.653 -17.060 1.00 83.38 70 GLY A CA 1
ATOM 567 C C . GLY A 1 70 ? -3.373 -0.122 -17.112 1.00 83.38 70 GLY A C 1
ATOM 568 O O . GLY A 1 70 ? -2.699 0.462 -17.962 1.00 83.38 70 GLY A O 1
ATOM 569 N N . ARG A 1 71 ? -4.061 0.544 -16.176 1.00 86.62 71 ARG A N 1
ATOM 570 C CA . ARG A 1 71 ? -4.173 2.012 -16.100 1.00 86.62 71 ARG A CA 1
ATOM 571 C C . ARG A 1 71 ? -3.791 2.564 -14.728 1.00 86.62 71 ARG A C 1
ATOM 573 O O . ARG A 1 71 ? -3.042 3.536 -14.645 1.00 86.62 71 ARG A O 1
ATOM 580 N N . HIS A 1 72 ? -4.259 1.936 -13.658 1.00 86.56 72 HIS A N 1
ATOM 581 C CA . HIS A 1 72 ? -4.074 2.347 -12.275 1.00 86.56 72 HIS A CA 1
ATOM 582 C C . HIS A 1 72 ? -3.397 1.253 -11.446 1.00 86.56 72 HIS A C 1
ATOM 584 O O . HIS A 1 72 ? -3.515 0.053 -11.691 1.00 86.56 72 HIS A O 1
ATOM 590 N N . TRP A 1 73 ? -2.654 1.700 -10.434 1.00 87.06 73 TRP A N 1
ATOM 591 C CA . TRP A 1 73 ? -2.099 0.828 -9.408 1.00 87.06 73 TRP A CA 1
ATOM 592 C C . TRP A 1 73 ? -3.061 0.776 -8.228 1.00 87.06 73 TRP A C 1
ATOM 594 O O . TRP A 1 73 ? -3.414 1.816 -7.671 1.00 87.06 73 TRP A O 1
ATOM 604 N N . TRP A 1 74 ? -3.436 -0.434 -7.839 1.00 88.44 74 TRP A N 1
ATOM 605 C CA . TRP A 1 74 ? -4.322 -0.709 -6.721 1.00 88.44 74 TRP A CA 1
ATOM 606 C C . TRP A 1 74 ? -3.536 -1.297 -5.565 1.00 88.44 74 TRP A C 1
ATOM 608 O O . TRP A 1 74 ? -2.630 -2.106 -5.766 1.00 88.44 74 TRP A O 1
ATOM 618 N N . ILE A 1 75 ? -3.899 -0.896 -4.350 1.00 88.12 75 ILE A N 1
ATOM 619 C CA . ILE A 1 75 ? -3.422 -1.527 -3.128 1.00 88.12 75 ILE A CA 1
ATOM 620 C C . ILE A 1 75 ? -4.616 -2.052 -2.339 1.00 88.12 75 ILE A C 1
ATOM 622 O O . ILE A 1 75 ? -5.504 -1.293 -1.959 1.00 88.12 75 ILE A O 1
ATOM 626 N N . SER A 1 76 ? -4.631 -3.355 -2.102 1.00 88.44 76 SER A N 1
ATOM 627 C CA . SER A 1 76 ? -5.598 -4.012 -1.230 1.00 88.44 76 SER A CA 1
ATOM 628 C C . SER A 1 76 ? -4.917 -4.297 0.097 1.00 88.44 76 SER A C 1
ATOM 630 O O . SER A 1 76 ? -3.827 -4.864 0.119 1.00 88.44 76 SER A O 1
ATOM 632 N N . VAL A 1 77 ? -5.541 -3.891 1.194 1.00 88.69 77 VAL A N 1
ATOM 633 C CA . VAL A 1 77 ? -5.069 -4.136 2.559 1.00 88.69 77 VAL A CA 1
ATOM 634 C C . VAL A 1 77 ? -6.230 -4.679 3.374 1.00 88.69 77 VAL A C 1
ATOM 636 O O . VAL A 1 77 ? -7.349 -4.182 3.265 1.00 88.69 77 VAL A O 1
ATOM 639 N N . GLY A 1 78 ? -5.968 -5.709 4.168 1.00 87.12 78 GLY A N 1
ATOM 640 C CA . GLY A 1 78 ? -6.872 -6.146 5.219 1.00 87.12 78 GLY A CA 1
ATOM 641 C C . GLY A 1 78 ? -6.630 -5.339 6.489 1.00 87.12 78 GLY A C 1
ATOM 642 O O . GLY A 1 78 ? -5.521 -4.865 6.742 1.00 87.12 78 GLY A O 1
ATOM 643 N N . PHE A 1 79 ? -7.668 -5.192 7.302 1.00 85.50 79 PHE A N 1
ATOM 644 C CA . PHE A 1 79 ? -7.555 -4.661 8.654 1.00 85.50 79 PHE A CA 1
ATOM 645 C C . PHE A 1 79 ? -8.161 -5.677 9.602 1.00 85.50 79 PHE A C 1
ATOM 647 O O . PHE A 1 79 ? -9.234 -6.210 9.330 1.00 85.50 79 PHE A O 1
ATOM 654 N N . GLN A 1 80 ? -7.469 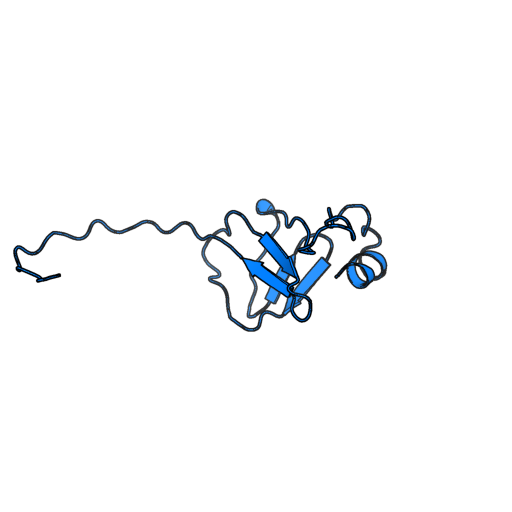-5.950 10.702 1.00 82.56 80 GLN A N 1
ATOM 655 C CA . GLN A 1 80 ? -8.068 -6.713 11.784 1.00 82.56 80 GLN A CA 1
ATOM 656 C C . GLN A 1 80 ? -9.001 -5.781 12.559 1.00 82.56 80 GLN A C 1
ATOM 658 O O . GLN A 1 80 ? -8.617 -4.670 12.936 1.00 82.56 80 GLN A O 1
ATOM 663 N N . GLU A 1 81 ? -10.245 -6.204 12.719 1.00 80.12 81 GLU A N 1
ATOM 664 C CA . GLU A 1 81 ? -11.261 -5.508 13.493 1.00 80.12 81 GLU A CA 1
ATOM 665 C C . GLU A 1 81 ? -11.833 -6.492 14.497 1.00 80.12 81 GLU A C 1
ATOM 667 O O . GLU A 1 81 ? -12.238 -7.595 14.130 1.00 80.12 81 GLU A O 1
ATOM 672 N N . ASP A 1 82 ? -11.808 -6.094 15.763 1.00 77.50 82 ASP A N 1
ATOM 673 C CA . ASP A 1 82 ? -12.459 -6.846 16.817 1.00 77.50 82 ASP A CA 1
ATOM 674 C C . ASP A 1 82 ? -13.951 -6.530 16.734 1.00 77.50 82 ASP A C 1
ATOM 676 O O . ASP A 1 82 ? -14.366 -5.375 16.858 1.00 77.50 82 ASP A O 1
ATOM 680 N N . PHE A 1 83 ? -14.761 -7.549 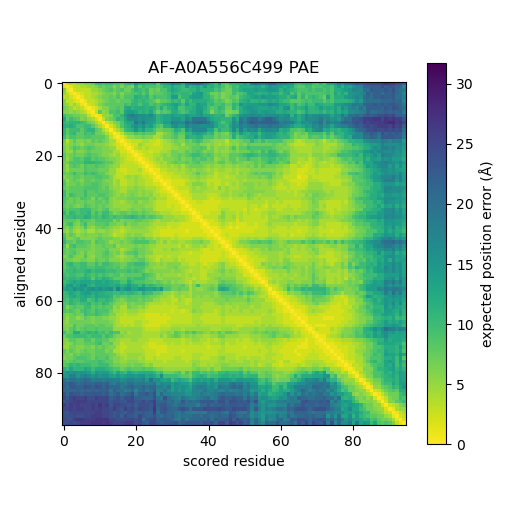16.468 1.00 77.75 83 PHE A N 1
ATOM 681 C CA . PHE A 1 83 ? -16.207 -7.399 16.507 1.00 77.75 83 PHE A CA 1
ATOM 682 C C . PHE A 1 83 ? -16.639 -7.330 17.970 1.00 77.75 83 PHE A C 1
ATOM 684 O O . PHE A 1 83 ? -16.375 -8.249 18.747 1.00 77.75 83 PHE A O 1
ATOM 691 N N . ALA A 1 84 ? -17.303 -6.240 18.354 1.00 76.69 84 ALA A N 1
ATOM 692 C CA . ALA A 1 84 ? -17.994 -6.201 19.633 1.00 76.69 84 ALA A CA 1
ATOM 693 C C . ALA A 1 84 ? -19.149 -7.211 19.588 1.00 76.69 84 ALA A C 1
ATOM 695 O O . ALA A 1 84 ? -19.930 -7.219 18.636 1.00 76.69 84 ALA A O 1
ATOM 696 N N . SER A 1 85 ? -19.241 -8.068 20.607 1.00 74.62 85 SER A N 1
ATOM 697 C CA . SER A 1 85 ? -20.382 -8.966 20.779 1.00 74.62 85 SER A CA 1
ATOM 698 C C . SER A 1 85 ? -21.639 -8.115 20.928 1.00 74.62 85 SER A C 1
ATOM 700 O O . SER A 1 85 ? -21.769 -7.375 21.901 1.00 74.62 85 SER A O 1
ATOM 702 N N . GLN A 1 86 ? -22.531 -8.179 19.946 1.00 76.06 86 GLN A N 1
ATOM 703 C CA . GLN A 1 86 ? -23.786 -7.443 19.971 1.00 76.06 86 GLN A CA 1
ATOM 704 C C . GLN A 1 86 ? -24.842 -8.337 20.621 1.00 76.06 86 GLN A C 1
ATOM 706 O O . GLN A 1 86 ? -25.017 -9.486 20.211 1.00 76.06 86 GLN A O 1
ATOM 711 N N . GLU A 1 87 ? -25.495 -7.846 21.674 1.00 78.38 87 GLU A N 1
ATOM 712 C CA . GLU A 1 87 ? -26.578 -8.590 22.314 1.00 78.38 87 GLU A CA 1
ATOM 713 C C . GLU A 1 87 ? -27.745 -8.733 21.335 1.00 78.38 87 GLU A C 1
ATOM 715 O O . GLU A 1 87 ? -28.132 -7.778 20.659 1.00 78.38 87 GLU A O 1
ATOM 720 N N . LEU A 1 88 ? -28.281 -9.949 21.233 1.00 78.94 88 LEU A N 1
ATOM 721 C CA . LEU A 1 88 ? -29.432 -10.233 20.388 1.00 78.94 88 LEU A CA 1
ATOM 722 C C . LEU A 1 88 ? -30.666 -9.576 21.014 1.00 78.94 88 LEU A C 1
ATOM 724 O O . LEU A 1 88 ? -31.148 -10.019 22.057 1.00 78.94 88 LEU A O 1
ATOM 728 N N . THR A 1 89 ? -31.205 -8.542 20.375 1.00 76.88 89 THR A N 1
ATOM 729 C CA . THR A 1 89 ? -32.582 -8.122 20.628 1.00 76.88 89 THR A CA 1
ATOM 730 C C . THR A 1 89 ? -33.511 -9.190 20.051 1.00 76.88 89 THR A C 1
ATOM 732 O O . THR A 1 89 ? -33.356 -9.591 18.901 1.00 76.88 89 THR A O 1
ATOM 735 N N . ASN A 1 90 ? -34.493 -9.657 20.831 1.00 73.31 90 ASN A N 1
ATOM 736 C CA . ASN A 1 90 ? -35.534 -10.615 20.403 1.00 73.31 90 ASN A CA 1
ATOM 737 C C . ASN A 1 90 ? -36.507 -10.028 19.350 1.00 73.31 90 ASN A C 1
ATOM 739 O O . ASN A 1 90 ? -37.670 -10.417 19.264 1.00 73.31 90 ASN A O 1
ATOM 743 N N . GLU A 1 91 ? -36.055 -9.053 18.571 1.00 79.12 91 GLU A N 1
ATOM 744 C CA . GLU A 1 91 ? -36.818 -8.404 17.523 1.00 79.12 91 GLU A CA 1
ATOM 745 C C . GLU A 1 91 ? -36.762 -9.271 16.264 1.00 79.12 91 GLU A C 1
ATOM 747 O O . GLU A 1 91 ? -35.693 -9.633 15.770 1.00 79.12 91 GLU A O 1
ATOM 752 N N . SER A 1 92 ? -37.930 -9.632 15.737 1.00 75.31 92 SER A N 1
ATOM 753 C CA . SER A 1 92 ? -38.024 -10.383 14.490 1.00 75.31 92 S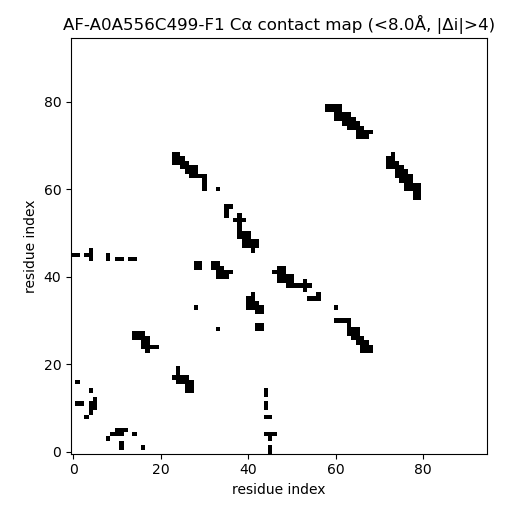ER A CA 1
ATOM 754 C C . SER A 1 92 ? -37.685 -9.470 13.311 1.00 75.31 92 SER A C 1
ATOM 756 O O . SER A 1 92 ? -38.525 -8.685 12.866 1.00 75.31 92 SER A O 1
ATOM 758 N N . ILE A 1 93 ? -36.467 -9.581 12.791 1.00 78.50 93 ILE A N 1
ATOM 759 C CA . ILE A 1 93 ? -36.063 -8.952 11.532 1.00 78.50 93 ILE A CA 1
ATOM 760 C C . ILE A 1 93 ? -36.299 -9.982 10.421 1.00 78.50 93 ILE A C 1
ATOM 762 O O . ILE A 1 93 ? -35.679 -11.044 10.411 1.00 78.50 93 ILE A O 1
ATOM 766 N N . GLY A 1 94 ? -37.241 -9.704 9.517 1.00 70.94 94 GLY A N 1
ATOM 767 C CA . GLY A 1 94 ? -37.446 -10.516 8.313 1.00 70.94 94 GLY A CA 1
ATOM 768 C C . GLY A 1 94 ? -36.300 -10.315 7.317 1.00 70.94 94 GLY A C 1
ATOM 769 O O . GLY A 1 94 ? -35.839 -9.186 7.152 1.00 70.94 94 GLY A O 1
ATOM 770 N N . VAL A 1 95 ? -35.845 -11.408 6.692 1.00 61.66 95 VAL A N 1
ATOM 771 C CA . VAL A 1 95 ? -34.790 -11.439 5.655 1.00 61.66 95 VAL A CA 1
ATOM 772 C C . VAL A 1 95 ? -35.363 -11.133 4.279 1.00 61.66 95 VAL A C 1
ATOM 774 O O . VAL A 1 95 ? -36.437 -11.695 3.964 1.00 61.66 95 VAL A O 1
#

Sequence (95 aa):
ARKNSFEKYKNGSHTSYKSKKDVIQGFYANYERLIIGKKVVHIQSIGEVKTSQQLPRNKKPSNPRVTFDGRHWWISVGFQEDFASQELTNESIGV

Mean predicted aligned error: 8.98 Å

pLDDT: mean 79.89, std 8.76, range [53.94, 90.12]

Nearest PDB structures (foldseek):
  8ex9-assembly1_A  TM=7.340E-01  e=8.466E-02  Deinococcus radiodurans R1 = ATCC 13939 = DSM 20539
  8exa-assembly1_A  TM=7.617E-01  e=3.613E-01  Deinococcus radiodurans R1 = ATCC 13939 = DSM 20539
  8h1j-assembly1_A  TM=7.132E-01  e=3.036E-01  Deinococcus radiodurans R1 = ATCC 13939 = DSM 20539
  8bf8-assembly1_A  TM=6.197E-01  e=3.410E-01  Deinococcus radiodurans R1 = ATCC 13939 = DSM 20539

Foldseek 3Di:
DLVQLCPPVVVSVVWAWDDPPDPKTWTDFDQVPWAFDAQWIQTPSNGIDGHPDHDDHPFRWDDWTWIDPPPDIDIDTDGDDDDDDDDDDPDDDDD

Radius of gyration: 18.03 Å; Cα contacts (8 Å, |Δi|>4): 135; chains: 1; bounding box: 57×24×41 Å